Protein AF-A0A6G1RFE3-F1 (afdb_monomer)

Structure (mmCIF, N/CA/C/O backbone):
data_AF-A0A6G1RFE3-F1
#
_entry.id   AF-A0A6G1RFE3-F1
#
loop_
_atom_site.group_PDB
_atom_site.id
_atom_site.type_symbol
_atom_site.label_atom_id
_atom_site.label_alt_id
_atom_site.label_comp_id
_atom_site.label_asym_id
_atom_site.label_entity_id
_atom_site.label_seq_id
_atom_site.pdbx_PDB_ins_code
_atom_site.Cartn_x
_atom_site.Cartn_y
_atom_site.Cartn_z
_atom_site.occupancy
_atom_site.B_iso_or_equiv
_atom_site.auth_seq_id
_atom_site.auth_comp_id
_atom_site.auth_asym_id
_atom_s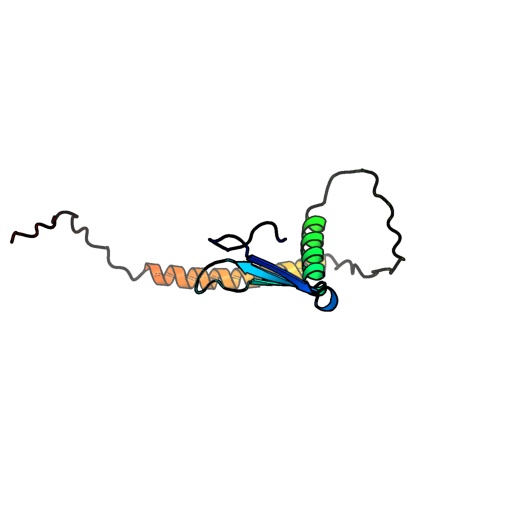ite.auth_atom_id
_atom_site.pdbx_PDB_model_num
ATOM 1 N N . ILE A 1 1 ? 7.148 -11.345 1.672 1.00 77.44 1 ILE A N 1
ATOM 2 C CA . ILE A 1 1 ? 6.657 -9.946 1.587 1.00 77.44 1 ILE A CA 1
ATOM 3 C C . ILE A 1 1 ? 5.622 -9.671 2.680 1.00 77.44 1 ILE A C 1
ATOM 5 O O . ILE A 1 1 ? 5.814 -8.722 3.414 1.00 77.44 1 ILE A O 1
ATOM 9 N N . TYR A 1 2 ? 4.606 -10.519 2.884 1.00 85.06 2 TYR A N 1
ATOM 10 C CA . TYR A 1 2 ? 3.552 -10.293 3.900 1.00 85.06 2 TYR A CA 1
ATOM 11 C C . TYR A 1 2 ? 3.809 -10.943 5.273 1.00 85.06 2 TYR A C 1
ATOM 13 O O . TYR A 1 2 ? 2.873 -11.265 5.994 1.00 85.06 2 TYR A O 1
ATOM 21 N N . SER A 1 3 ? 5.069 -11.213 5.613 1.00 84.94 3 SER A N 1
ATOM 22 C CA . SER A 1 3 ? 5.421 -11.928 6.852 1.00 84.94 3 SER A CA 1
ATOM 23 C C . SER A 1 3 ? 5.364 -11.036 8.092 1.00 84.94 3 SER A C 1
ATOM 25 O O . SER A 1 3 ? 5.303 -11.545 9.204 1.00 84.94 3 SER A O 1
ATOM 27 N N . GLU A 1 4 ? 5.381 -9.720 7.898 1.00 89.50 4 GLU A N 1
ATOM 28 C CA . GLU A 1 4 ? 5.355 -8.726 8.960 1.00 89.50 4 GLU A CA 1
ATOM 29 C C . GLU A 1 4 ? 4.444 -7.576 8.524 1.00 89.50 4 GLU A C 1
ATOM 31 O O . GLU A 1 4 ? 4.574 -7.055 7.415 1.00 89.50 4 GLU A O 1
ATOM 36 N N . LEU A 1 5 ? 3.492 -7.219 9.383 1.00 92.62 5 LEU A N 1
ATOM 37 C CA . LEU A 1 5 ? 2.561 -6.114 9.179 1.00 92.62 5 LEU A CA 1
ATOM 38 C C . LEU A 1 5 ? 2.637 -5.209 10.402 1.00 92.62 5 LEU A C 1
ATOM 40 O O . LEU A 1 5 ? 2.734 -5.684 11.530 1.00 92.62 5 LEU A O 1
ATOM 44 N N . SER A 1 6 ? 2.533 -3.905 10.192 1.00 90.94 6 SER A N 1
ATOM 45 C CA . SER A 1 6 ? 2.633 -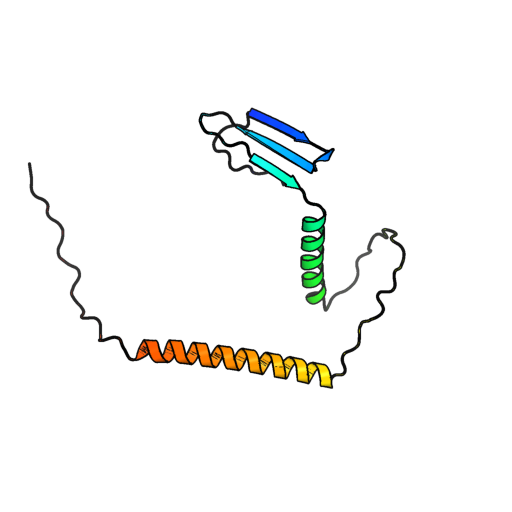2.881 11.235 1.00 90.94 6 SER A CA 1
ATOM 46 C C . SER A 1 6 ? 1.337 -2.701 12.042 1.00 90.94 6 SER A C 1
ATOM 48 O O . SER A 1 6 ? 0.994 -1.593 12.451 1.00 90.94 6 SER A O 1
ATOM 50 N N . PHE A 1 7 ? 0.611 -3.793 12.293 1.00 94.00 7 PHE A N 1
ATOM 51 C CA . PHE A 1 7 ? -0.551 -3.796 13.176 1.00 94.00 7 PHE A CA 1
ATOM 52 C C . PHE A 1 7 ? -0.138 -4.139 14.604 1.00 94.00 7 PHE A C 1
ATOM 54 O O . PHE A 1 7 ? 0.608 -5.082 14.849 1.00 94.00 7 PHE A O 1
ATOM 61 N N . THR A 1 8 ? -0.667 -3.384 15.563 1.00 93.50 8 THR A N 1
ATOM 62 C CA . THR A 1 8 ? -0.517 -3.672 16.999 1.00 93.50 8 THR A CA 1
ATOM 63 C C . THR A 1 8 ? -1.630 -4.570 17.535 1.00 93.50 8 THR A C 1
ATOM 65 O O . THR A 1 8 ? -1.565 -5.030 18.673 1.00 93.50 8 THR A O 1
ATOM 68 N N . SER A 1 9 ? -2.657 -4.823 16.724 1.00 95.62 9 SER A N 1
ATOM 69 C CA . SER A 1 9 ? -3.805 -5.663 17.041 1.00 95.62 9 SER A CA 1
ATOM 70 C C . SER A 1 9 ? -3.931 -6.834 16.058 1.00 95.62 9 SER A C 1
ATOM 72 O O . SER A 1 9 ? -3.323 -6.811 14.985 1.00 95.62 9 SER A O 1
ATOM 74 N N . PRO A 1 10 ? -4.711 -7.879 16.399 1.00 96.69 10 PRO A N 1
ATOM 75 C CA . PRO A 1 10 ? -4.882 -9.028 15.519 1.00 96.69 10 PRO A CA 1
ATOM 76 C C . PRO A 1 10 ? -5.513 -8.642 14.180 1.00 96.69 10 PRO A C 1
ATOM 78 O O . PRO A 1 10 ? -6.433 -7.815 14.131 1.00 96.69 10 PRO A O 1
ATOM 81 N N . LEU A 1 11 ? -5.059 -9.295 13.106 1.00 96.44 11 LEU A N 1
ATOM 82 C CA . LEU A 1 11 ? -5.696 -9.187 11.799 1.00 96.44 11 LEU A CA 1
ATOM 83 C C . LEU A 1 11 ? -7.150 -9.641 11.875 1.00 96.44 11 LEU A C 1
ATOM 85 O O . LEU A 1 11 ? -7.483 -10.647 12.503 1.00 96.44 11 LEU A O 1
ATOM 89 N N . ARG A 1 12 ? -7.999 -8.882 11.197 1.00 97.38 12 ARG A N 1
ATOM 90 C CA . ARG A 1 12 ? -9.421 -9.155 11.067 1.00 97.38 12 ARG A CA 1
ATOM 91 C C . ARG A 1 12 ? -9.734 -9.832 9.743 1.00 97.38 12 ARG A C 1
ATOM 93 O O . ARG A 1 12 ? -10.479 -10.803 9.743 1.00 97.38 12 ARG A O 1
ATOM 100 N N . ASP A 1 13 ? -9.204 -9.297 8.648 1.00 97.75 13 ASP A N 1
ATOM 101 C CA . ASP A 1 13 ? -9.494 -9.791 7.304 1.00 97.75 13 ASP A CA 1
ATOM 102 C C . ASP A 1 13 ? -8.374 -9.446 6.313 1.00 97.75 13 ASP A C 1
ATOM 104 O O . ASP A 1 13 ? -7.583 -8.518 6.547 1.00 97.75 13 ASP A O 1
ATOM 108 N N . VAL A 1 14 ? -8.338 -10.196 5.210 1.00 97.44 14 VAL A N 1
ATOM 109 C CA . VAL A 1 14 ? -7.409 -10.035 4.089 1.00 97.44 14 VAL A CA 1
ATOM 110 C C . VAL A 1 14 ? -8.172 -10.177 2.774 1.00 97.44 14 VAL A C 1
ATOM 112 O O . VAL A 1 14 ? -8.795 -11.209 2.532 1.00 97.44 14 VAL A O 1
ATOM 115 N N . ALA A 1 15 ? -8.063 -9.186 1.887 1.00 97.94 15 ALA A N 1
ATOM 116 C CA . ALA A 1 15 ? -8.654 -9.251 0.550 1.00 97.94 15 ALA A CA 1
ATOM 117 C C . ALA A 1 15 ? -7.571 -9.259 -0.534 1.00 97.94 15 ALA A C 1
ATOM 119 O O . ALA A 1 15 ? -6.695 -8.389 -0.576 1.00 97.94 15 ALA A O 1
ATOM 120 N N . PHE A 1 16 ? -7.645 -10.258 -1.416 1.00 96.94 16 PHE A N 1
ATOM 121 C CA . PHE A 1 16 ? -6.696 -10.476 -2.503 1.00 96.94 16 PHE A CA 1
ATOM 122 C C . PHE A 1 16 ? -7.307 -10.108 -3.858 1.00 96.94 16 PHE A C 1
ATOM 124 O O . PHE A 1 16 ? -8.348 -10.645 -4.239 1.00 96.94 16 PHE A O 1
ATOM 131 N N . HIS A 1 17 ? -6.627 -9.231 -4.598 1.00 97.12 17 HIS A N 1
ATOM 132 C CA . HIS A 1 17 ? -7.064 -8.706 -5.891 1.00 97.12 17 HIS A CA 1
ATOM 133 C C . HIS A 1 17 ? -6.041 -9.078 -6.979 1.00 97.12 17 HIS A C 1
ATOM 135 O O . HIS A 1 17 ? -5.134 -8.294 -7.277 1.00 97.12 17 HIS A O 1
ATOM 141 N N . PRO A 1 18 ? -6.150 -10.276 -7.590 1.00 93.81 18 PRO A N 1
ATOM 142 C CA . PRO A 1 18 ? -5.125 -10.798 -8.497 1.00 93.81 18 PRO A CA 1
ATOM 143 C C . PRO A 1 18 ? -4.952 -9.955 -9.762 1.00 93.81 18 PRO A C 1
ATOM 145 O O . PRO A 1 18 ? -3.834 -9.761 -10.224 1.00 93.81 18 PRO A O 1
ATOM 148 N N . HIS A 1 19 ? -6.045 -9.425 -10.316 1.00 95.50 19 HIS A N 1
ATOM 149 C CA . HIS A 1 19 ? -5.994 -8.613 -11.535 1.00 95.50 19 HIS A CA 1
ATOM 150 C C . HIS A 1 19 ? -5.353 -7.238 -11.314 1.00 95.50 19 HIS A C 1
ATOM 152 O O . HIS A 1 19 ? -4.857 -6.636 -12.261 1.00 95.50 19 HIS A O 1
ATOM 158 N N . GLU A 1 20 ? -5.334 -6.765 -10.069 1.00 95.12 20 GLU A N 1
ATOM 159 C CA . GLU A 1 20 ? -4.782 -5.465 -9.677 1.00 95.12 20 GLU A CA 1
ATOM 160 C C . GLU A 1 20 ? -3.396 -5.607 -9.028 1.00 95.12 20 GLU A C 1
ATOM 162 O O . GLU A 1 20 ? -2.796 -4.609 -8.639 1.00 95.12 20 GLU A O 1
ATOM 167 N N . ASN A 1 21 ? -2.876 -6.839 -8.910 1.00 94.81 21 ASN A N 1
ATOM 168 C CA . ASN A 1 21 ? -1.651 -7.164 -8.172 1.00 94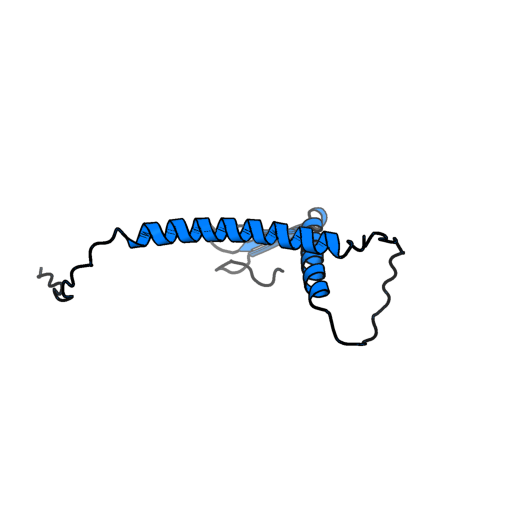.81 21 ASN A CA 1
ATOM 169 C C . ASN A 1 21 ? -1.632 -6.540 -6.766 1.00 94.81 21 ASN A C 1
ATOM 171 O O . ASN A 1 21 ? -0.613 -6.010 -6.315 1.00 94.81 21 ASN A O 1
ATOM 175 N N . MET A 1 22 ? -2.774 -6.586 -6.080 1.00 96.12 22 MET A N 1
ATOM 176 C CA . MET A 1 22 ? -2.980 -5.881 -4.821 1.00 96.12 22 MET A CA 1
ATOM 177 C C . MET A 1 22 ? -3.467 -6.820 -3.717 1.00 96.12 22 MET A C 1
ATOM 179 O O . MET A 1 22 ? -4.238 -7.754 -3.951 1.00 96.12 22 MET A O 1
ATOM 183 N N . VAL A 1 23 ? -3.027 -6.545 -2.490 1.00 97.25 23 VAL A N 1
ATOM 184 C CA . VAL A 1 23 ? -3.492 -7.216 -1.271 1.00 97.25 23 VAL A CA 1
ATOM 185 C C . VAL A 1 23 ? -3.800 -6.166 -0.218 1.00 97.25 23 VAL A C 1
ATOM 187 O O . VAL A 1 23 ? -2.987 -5.270 0.008 1.00 97.25 23 VAL A O 1
ATOM 190 N N . SER A 1 24 ? -4.949 -6.278 0.443 1.00 97.19 24 SER A N 1
ATOM 191 C CA . SER A 1 24 ? -5.316 -5.398 1.553 1.00 97.19 24 SER A CA 1
ATOM 192 C C . SER A 1 24 ? -5.509 -6.177 2.849 1.00 97.19 24 SER A C 1
ATOM 194 O O . SER A 1 24 ? -5.954 -7.324 2.841 1.00 97.19 24 SER A O 1
ATOM 196 N N . PHE A 1 25 ? -5.153 -5.540 3.961 1.00 97.81 25 PHE A N 1
ATOM 197 C CA . PHE A 1 25 ? -5.201 -6.096 5.307 1.00 97.81 25 PHE A CA 1
ATOM 198 C C . PHE A 1 25 ? -5.898 -5.109 6.235 1.00 97.81 25 PHE A C 1
ATOM 200 O O . PHE A 1 25 ? -5.647 -3.902 6.171 1.00 97.81 25 PHE A O 1
ATOM 207 N N . CYS A 1 26 ? -6.723 -5.616 7.143 1.00 96.88 26 CYS A N 1
ATOM 208 C CA . CYS A 1 26 ? -7.279 -4.819 8.231 1.00 96.88 26 CYS A CA 1
ATOM 209 C C . CYS A 1 26 ? -7.145 -5.554 9.565 1.00 96.88 26 CYS A C 1
ATOM 211 O O . CYS A 1 26 ? -7.050 -6.782 9.607 1.00 96.88 26 CYS A O 1
ATOM 213 N N . ALA A 1 27 ? -7.158 -4.802 10.660 1.00 97.75 27 ALA A N 1
ATOM 214 C CA . ALA A 1 27 ? -7.022 -5.327 12.013 1.00 97.75 27 ALA A CA 1
ATOM 215 C C . ALA A 1 27 ? -8.165 -4.856 12.918 1.00 97.75 27 ALA A C 1
ATOM 217 O O . ALA A 1 27 ? -8.891 -3.908 12.605 1.00 97.75 27 ALA A O 1
ATOM 218 N N . PHE A 1 28 ? -8.354 -5.533 14.048 1.00 97.06 28 PHE A N 1
ATOM 219 C CA . PHE A 1 28 ? -9.371 -5.155 15.030 1.00 97.06 28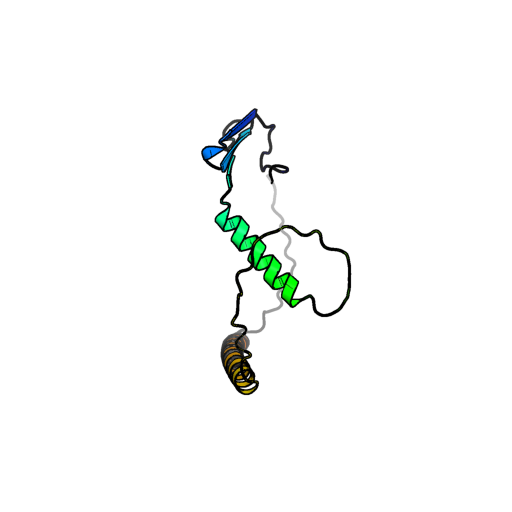 PHE A CA 1
ATOM 220 C C . PHE A 1 28 ? -8.971 -3.906 15.821 1.00 97.06 28 PHE A C 1
ATOM 222 O O . PHE A 1 28 ? -7.827 -3.766 16.240 1.00 97.06 28 PHE A O 1
ATOM 229 N N . GLY A 1 29 ? -9.928 -3.025 16.103 1.00 94.88 29 GLY A N 1
ATOM 230 C CA . GLY A 1 29 ? -9.725 -1.843 16.942 1.00 94.88 29 GLY A CA 1
ATOM 231 C C . GLY A 1 29 ? -10.264 -0.572 16.299 1.00 94.88 29 GLY A C 1
ATOM 232 O O . GLY A 1 29 ? -10.473 -0.500 15.090 1.00 94.88 29 GLY A O 1
ATOM 233 N N . GLN A 1 30 ? -10.513 0.438 17.126 1.00 94.25 30 GLN A N 1
ATOM 234 C CA . GLN A 1 30 ? -10.885 1.759 16.631 1.00 94.25 30 GLN A CA 1
ATOM 235 C C . GLN A 1 30 ? -9.676 2.423 15.975 1.00 94.25 30 GLN A C 1
ATOM 237 O O . GLN A 1 30 ? -8.556 2.290 16.465 1.00 94.25 30 GLN A O 1
ATOM 242 N N . ASN A 1 31 ? -9.916 3.147 14.881 1.00 93.12 31 ASN A N 1
ATOM 243 C CA . ASN A 1 31 ? -8.886 3.874 14.134 1.00 93.12 31 ASN A CA 1
ATOM 244 C C . ASN A 1 31 ? -7.722 2.996 13.640 1.00 93.12 31 ASN A C 1
ATOM 246 O O . ASN A 1 31 ? -6.616 3.494 13.442 1.00 93.12 31 ASN A O 1
ATOM 250 N N . GLN A 1 32 ? -7.960 1.698 13.427 1.00 94.81 32 GLN A N 1
ATOM 251 C CA . GLN A 1 32 ? -6.990 0.846 12.749 1.00 94.81 32 GLN A CA 1
ATOM 252 C C . GLN A 1 32 ? -6.991 1.158 11.250 1.00 94.81 32 GLN A C 1
ATOM 254 O O . GLN A 1 32 ? -8.066 1.199 10.642 1.00 94.81 32 GLN A O 1
ATOM 259 N N . PRO A 1 33 ? -5.820 1.390 10.638 1.00 95.44 33 PRO A N 1
ATOM 260 C CA . PRO A 1 33 ? -5.742 1.645 9.211 1.00 95.44 33 PRO A CA 1
ATOM 261 C C . PRO A 1 33 ? -6.041 0.374 8.406 1.00 95.44 33 PRO A C 1
ATOM 263 O O . PRO A 1 33 ? -5.940 -0.747 8.902 1.00 95.44 33 PRO A O 1
ATOM 266 N N . ILE A 1 34 ? -6.366 0.554 7.128 1.00 96.06 34 ILE A N 1
ATOM 267 C CA . ILE A 1 34 ? -6.317 -0.529 6.145 1.00 96.06 34 ILE A CA 1
A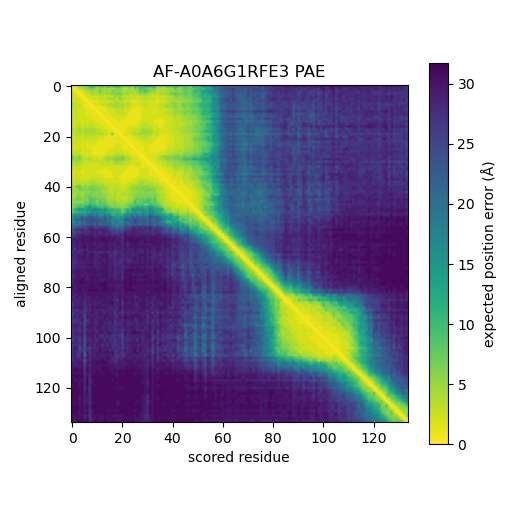TOM 268 C C . ILE A 1 34 ? -4.974 -0.411 5.440 1.00 96.06 34 ILE A C 1
ATOM 270 O O . ILE A 1 34 ? -4.661 0.636 4.870 1.00 96.06 34 ILE A O 1
ATOM 274 N N . LEU A 1 35 ? -4.173 -1.469 5.501 1.00 96.31 35 LEU A N 1
ATOM 275 C CA . LEU A 1 35 ? -2.872 -1.508 4.851 1.00 96.31 35 LEU A CA 1
ATOM 276 C C . LEU A 1 35 ? -3.018 -2.165 3.482 1.00 96.31 35 LEU A C 1
ATOM 278 O O . LEU A 1 35 ? -3.522 -3.282 3.385 1.00 96.31 35 LEU A O 1
ATOM 282 N N . VAL A 1 36 ? -2.581 -1.472 2.434 1.00 96.38 36 VAL A N 1
ATOM 283 C CA . VAL A 1 36 ? -2.708 -1.922 1.045 1.00 96.38 36 VAL A CA 1
ATOM 284 C C . VAL A 1 36 ? -1.321 -2.064 0.435 1.00 96.38 36 VAL A C 1
ATOM 286 O O . VAL A 1 36 ? -0.552 -1.106 0.394 1.00 96.38 36 VAL A O 1
ATOM 289 N N . TYR A 1 37 ? -1.015 -3.262 -0.052 1.00 94.75 37 TYR A N 1
ATOM 290 C CA . TYR A 1 37 ? 0.200 -3.560 -0.795 1.00 94.75 37 TYR A CA 1
ATOM 291 C C . TYR A 1 37 ? -0.134 -3.690 -2.271 1.00 94.75 37 TYR A C 1
ATOM 293 O O . TYR A 1 37 ? -0.927 -4.549 -2.649 1.00 94.75 37 TYR A O 1
ATOM 301 N N . ILE A 1 38 ? 0.507 -2.864 -3.091 1.00 95.00 38 ILE A N 1
ATOM 302 C CA . ILE A 1 38 ? 0.407 -2.900 -4.549 1.00 95.00 38 ILE A CA 1
ATOM 303 C C . ILE A 1 38 ? 1.753 -3.379 -5.076 1.00 95.00 38 ILE A C 1
ATOM 305 O O . ILE A 1 38 ? 2.793 -2.805 -4.747 1.00 95.00 38 ILE A O 1
ATOM 309 N N . TYR A 1 39 ? 1.739 -4.444 -5.867 1.00 93.88 39 TYR A N 1
ATOM 310 C CA . TYR A 1 39 ? 2.940 -4.979 -6.484 1.00 93.88 39 TYR A CA 1
ATOM 311 C C . TYR A 1 39 ? 3.071 -4.472 -7.921 1.00 93.88 39 TYR A C 1
ATOM 313 O O . TYR A 1 39 ? 2.284 -4.833 -8.796 1.00 93.88 39 TYR A O 1
ATOM 321 N N . ASP A 1 40 ? 4.103 -3.664 -8.167 1.00 93.00 40 ASP A N 1
ATOM 322 C CA . ASP A 1 40 ? 4.507 -3.271 -9.514 1.00 93.00 40 ASP A CA 1
ATOM 323 C C . ASP A 1 40 ? 5.684 -4.137 -9.979 1.00 93.00 40 ASP A C 1
ATOM 325 O O . ASP A 1 40 ? 6.825 -3.993 -9.528 1.00 93.00 40 ASP A O 1
ATOM 329 N N . TYR A 1 41 ? 5.398 -5.039 -10.919 1.00 89.94 41 TYR A N 1
ATOM 330 C CA . TYR A 1 41 ? 6.396 -5.922 -11.515 1.00 89.94 41 TYR A CA 1
ATOM 331 C C . TYR A 1 41 ? 7.535 -5.154 -12.202 1.00 89.94 41 TYR A C 1
ATOM 333 O O . TYR A 1 41 ? 8.681 -5.601 -12.165 1.00 89.94 41 TYR A O 1
ATOM 341 N N . LYS A 1 42 ? 7.256 -3.994 -12.812 1.00 91.69 42 LYS A N 1
ATOM 342 C CA . LYS A 1 42 ? 8.273 -3.215 -13.537 1.00 91.69 42 LYS A CA 1
ATOM 343 C C . LYS A 1 42 ? 9.286 -2.612 -12.574 1.00 91.69 42 LYS A C 1
ATOM 345 O O . LYS A 1 42 ? 10.484 -2.654 -12.844 1.00 91.69 42 LYS A O 1
ATOM 350 N N . VAL A 1 43 ? 8.799 -2.099 -11.445 1.00 93.25 43 VAL A N 1
ATOM 351 C CA . VAL A 1 43 ? 9.653 -1.572 -10.373 1.00 93.25 43 VAL A CA 1
ATOM 352 C C . VAL A 1 43 ? 10.507 -2.698 -9.793 1.00 93.25 43 VAL A C 1
ATOM 354 O O . VAL A 1 43 ? 11.728 -2.570 -9.732 1.00 93.25 43 VAL A O 1
ATOM 357 N N . ALA A 1 44 ? 9.896 -3.841 -9.472 1.00 89.00 44 ALA A N 1
ATOM 358 C CA . ALA A 1 44 ? 10.618 -4.989 -8.929 1.00 89.00 44 ALA A CA 1
ATOM 359 C C . ALA A 1 44 ? 11.692 -5.536 -9.891 1.00 89.00 44 ALA A C 1
ATOM 361 O O . ALA A 1 44 ? 12.779 -5.921 -9.457 1.00 89.00 44 ALA A O 1
ATOM 362 N N . GLN A 1 45 ? 11.411 -5.562 -11.198 1.00 91.69 45 GLN A N 1
ATOM 363 C CA . GLN A 1 45 ? 12.366 -6.021 -12.206 1.00 91.69 45 GLN A CA 1
ATOM 364 C C . GLN A 1 45 ? 13.576 -5.085 -12.309 1.00 91.69 45 GLN A C 1
ATOM 366 O O . GLN A 1 45 ? 14.710 -5.559 -12.367 1.00 91.69 45 GLN A O 1
ATOM 371 N N . GLN A 1 46 ? 13.347 -3.770 -12.287 1.00 91.62 46 GLN A N 1
ATOM 372 C CA . GLN A 1 46 ? 14.424 -2.785 -12.325 1.00 91.62 46 GLN A CA 1
ATOM 373 C C . GLN A 1 46 ? 15.332 -2.896 -11.092 1.00 91.62 46 GLN A C 1
ATOM 375 O O . GLN A 1 46 ? 16.552 -2.903 -11.236 1.00 91.62 46 GLN A O 1
ATOM 380 N N . GLU A 1 47 ? 14.767 -3.044 -9.890 1.00 86.69 47 GLU A N 1
ATOM 381 C CA . GLU A 1 47 ? 15.565 -3.232 -8.670 1.00 86.69 47 GLU A CA 1
ATOM 382 C C . GLU A 1 47 ? 16.409 -4.514 -8.711 1.00 86.69 47 GLU A C 1
ATOM 384 O O . GLU A 1 47 ? 17.577 -4.501 -8.315 1.00 86.69 47 GLU A O 1
ATOM 389 N N . ALA A 1 48 ? 15.860 -5.611 -9.240 1.00 86.50 48 ALA A N 1
ATOM 390 C CA . ALA A 1 48 ? 16.598 -6.864 -9.386 1.00 86.50 48 ALA A CA 1
ATOM 391 C C . ALA A 1 48 ? 17.789 -6.739 -10.353 1.00 86.50 48 ALA A C 1
ATOM 393 O O . ALA A 1 48 ? 18.856 -7.300 -10.092 1.00 86.50 48 ALA A O 1
ATOM 394 N N . GLU A 1 49 ? 17.632 -5.996 -11.451 1.00 86.12 49 GLU A N 1
ATOM 395 C CA . GLU A 1 49 ? 18.706 -5.759 -12.421 1.00 86.12 49 GLU A CA 1
ATOM 396 C C . GLU A 1 49 ? 19.813 -4.868 -11.840 1.00 86.12 49 GLU A C 1
ATOM 398 O O . GLU A 1 49 ? 20.991 -5.204 -11.952 1.00 86.12 49 GLU A O 1
ATOM 403 N N . LEU A 1 50 ? 19.456 -3.826 -11.081 1.00 81.19 50 LEU A N 1
ATOM 404 C CA . LEU A 1 50 ? 20.427 -2.979 -10.374 1.00 81.19 50 LEU A CA 1
ATOM 405 C C . LEU A 1 50 ? 21.280 -3.768 -9.363 1.00 81.19 50 LEU A C 1
ATOM 407 O O . LEU A 1 50 ? 22.490 -3.549 -9.251 1.00 81.19 50 LEU A O 1
ATOM 411 N N . VAL A 1 51 ? 20.673 -4.707 -8.631 1.00 77.44 51 VAL A N 1
ATOM 412 C CA . VAL A 1 51 ? 21.406 -5.593 -7.706 1.00 77.44 51 VAL A CA 1
ATOM 413 C C . VAL A 1 51 ? 22.293 -6.578 -8.475 1.00 77.44 51 VAL A C 1
ATOM 415 O O . VAL A 1 51 ? 23.420 -6.862 -8.052 1.00 77.44 51 VAL A O 1
ATOM 418 N N . LYS A 1 52 ? 21.822 -7.074 -9.625 1.00 74.12 52 LYS A N 1
ATOM 419 C CA . LYS A 1 52 ? 22.583 -7.983 -10.487 1.00 74.12 52 LYS A CA 1
ATOM 420 C C . LYS A 1 52 ? 23.827 -7.302 -11.062 1.00 74.12 52 LYS A C 1
ATOM 422 O O . LYS A 1 52 ? 24.905 -7.897 -10.999 1.00 74.12 52 LYS A O 1
ATOM 427 N N . ASP A 1 53 ? 23.720 -6.055 -11.505 1.00 60.44 53 ASP A N 1
ATOM 428 C CA . ASP A 1 53 ? 24.847 -5.278 -12.031 1.00 60.44 53 ASP A CA 1
ATOM 429 C C . ASP A 1 53 ? 25.930 -5.048 -10.967 1.00 60.44 53 ASP A C 1
ATOM 431 O O . ASP A 1 53 ? 27.115 -5.273 -11.230 1.00 60.44 53 ASP A O 1
ATOM 435 N N . LEU A 1 54 ? 25.541 -4.717 -9.730 1.00 60.88 54 LEU A N 1
ATOM 436 C CA . LEU A 1 54 ? 26.487 -4.570 -8.619 1.00 60.88 54 LEU A CA 1
ATOM 437 C C . LEU A 1 54 ? 27.169 -5.901 -8.251 1.00 60.88 54 LEU A C 1
ATOM 439 O O . LEU A 1 54 ? 28.372 -5.926 -7.987 1.00 60.88 54 LEU A O 1
ATOM 443 N N . SER A 1 55 ? 26.427 -7.012 -8.280 1.00 60.59 55 SER A N 1
ATOM 444 C CA . SER A 1 55 ? 26.985 -8.346 -8.013 1.00 60.59 55 SER A CA 1
ATOM 445 C C . SER A 1 55 ? 27.945 -8.819 -9.115 1.00 60.59 55 SER A C 1
ATOM 447 O O . SER A 1 55 ? 28.959 -9.452 -8.822 1.00 60.59 55 SER A O 1
ATOM 449 N N . SER A 1 56 ? 27.678 -8.450 -10.373 1.00 56.47 56 SER A N 1
ATOM 450 C CA . SER A 1 56 ? 28.528 -8.779 -11.523 1.00 56.47 56 SER A CA 1
ATOM 451 C C . SER A 1 56 ? 29.841 -7.986 -11.538 1.00 56.47 56 SER A C 1
ATOM 453 O O . SER A 1 56 ? 30.867 -8.509 -11.966 1.00 56.47 56 SER A O 1
ATOM 455 N N . SER A 1 57 ? 29.846 -6.772 -10.977 1.00 53.94 57 SER A N 1
ATOM 456 C CA . SER A 1 57 ? 31.047 -5.939 -10.819 1.00 53.94 57 SER A CA 1
ATOM 457 C C . SER A 1 57 ? 32.008 -6.462 -9.734 1.00 53.94 57 SER A C 1
ATOM 459 O O . SER A 1 57 ? 33.218 -6.255 -9.819 1.00 53.94 57 SER A O 1
ATOM 461 N N . LEU A 1 58 ? 31.497 -7.198 -8.736 1.00 51.41 58 LEU A N 1
ATOM 462 C CA . LEU A 1 58 ? 32.307 -7.808 -7.669 1.00 51.41 58 LEU A CA 1
ATOM 463 C C . LEU A 1 58 ? 32.779 -9.239 -7.996 1.00 51.41 58 LEU A C 1
ATOM 465 O O . LEU A 1 58 ? 33.601 -9.801 -7.276 1.00 51.41 58 LEU A O 1
ATOM 469 N N . ALA A 1 59 ? 32.297 -9.839 -9.086 1.00 48.75 59 ALA A N 1
ATOM 470 C CA . ALA A 1 59 ? 32.642 -11.200 -9.484 1.00 48.75 59 ALA A CA 1
ATOM 471 C C . ALA A 1 59 ? 33.853 -11.230 -10.434 1.00 48.75 59 ALA A C 1
ATOM 473 O O . ALA A 1 59 ? 33.770 -11.710 -11.563 1.00 48.75 59 ALA A O 1
ATOM 474 N N . THR A 1 60 ? 35.010 -10.750 -9.970 1.00 49.47 60 THR A N 1
ATOM 475 C CA . THR A 1 60 ? 36.300 -11.179 -10.532 1.00 49.47 60 THR A CA 1
ATOM 476 C C . THR A 1 60 ? 36.949 -12.138 -9.535 1.00 49.47 60 THR A C 1
ATOM 478 O O . THR A 1 60 ? 37.217 -11.764 -8.400 1.00 49.47 60 THR A O 1
ATOM 481 N N . VAL A 1 61 ? 37.221 -13.361 -10.007 1.00 47.97 61 VAL A N 1
ATOM 482 C CA . VAL A 1 61 ? 37.887 -14.504 -9.342 1.00 47.97 61 VAL A CA 1
ATOM 483 C C . VAL A 1 61 ? 36.982 -15.451 -8.527 1.00 47.97 61 VAL A C 1
ATOM 485 O O . VAL A 1 61 ? 36.845 -15.304 -7.320 1.00 47.97 61 VAL A O 1
ATOM 488 N N . ALA A 1 62 ? 36.450 -16.499 -9.179 1.00 39.91 62 ALA A N 1
ATOM 489 C CA . ALA A 1 62 ? 36.725 -17.926 -8.876 1.00 39.91 62 ALA A CA 1
ATOM 490 C C . ALA A 1 62 ? 35.674 -18.889 -9.499 1.00 39.91 62 ALA A C 1
ATOM 492 O O . ALA A 1 62 ? 34.556 -18.467 -9.789 1.00 39.91 62 ALA A O 1
ATOM 493 N N . PRO A 1 63 ? 36.020 -20.172 -9.764 1.00 53.31 63 PRO A N 1
ATOM 494 C CA . PRO A 1 63 ? 35.413 -20.940 -10.851 1.00 53.31 63 PRO A CA 1
ATOM 495 C C . PRO A 1 63 ? 34.419 -22.045 -10.427 1.00 53.31 63 PRO A C 1
ATOM 497 O O . PRO A 1 63 ? 34.621 -22.743 -9.442 1.00 53.31 63 PRO A O 1
ATOM 500 N N . ARG A 1 64 ? 33.455 -22.280 -11.334 1.00 52.72 64 ARG A N 1
ATOM 501 C CA . ARG A 1 64 ? 32.746 -23.544 -11.660 1.00 52.72 64 ARG A CA 1
ATOM 502 C C . ARG A 1 64 ? 31.757 -24.134 -10.633 1.00 52.72 64 ARG A C 1
ATOM 504 O O . ARG A 1 64 ? 32.134 -24.854 -9.719 1.00 52.72 64 ARG A O 1
ATOM 511 N N . GLY A 1 65 ? 30.468 -24.018 -10.962 1.00 34.84 65 GLY A N 1
ATOM 512 C CA . GLY A 1 65 ? 29.386 -24.920 -10.536 1.00 34.84 65 GLY A CA 1
ATOM 513 C C . GLY A 1 65 ? 28.286 -24.972 -11.615 1.00 34.84 65 GLY A C 1
ATOM 514 O O . GLY A 1 65 ? 28.118 -23.974 -12.319 1.00 34.84 65 GLY A O 1
ATOM 515 N N . PRO A 1 66 ? 27.595 -26.111 -11.830 1.00 46.00 66 PRO A N 1
ATOM 516 C CA . PRO A 1 66 ? 26.797 -26.347 -13.034 1.00 46.00 66 PRO A CA 1
ATOM 517 C C . PRO A 1 66 ? 25.493 -25.543 -12.997 1.00 46.00 66 PRO A C 1
ATOM 519 O O . PRO A 1 66 ? 24.670 -25.719 -12.102 1.00 46.00 66 PRO A O 1
ATOM 522 N N . GLN A 1 67 ? 25.314 -24.649 -13.972 1.00 41.41 67 GLN A N 1
ATOM 523 C CA . GLN A 1 67 ? 24.112 -23.830 -14.088 1.00 41.41 67 GLN A CA 1
ATOM 524 C C . GLN A 1 67 ? 23.091 -24.494 -15.009 1.00 41.41 67 GLN A C 1
ATOM 526 O O . GLN A 1 67 ? 23.390 -24.882 -16.137 1.00 41.41 67 GLN A O 1
ATOM 531 N N . PHE A 1 68 ? 21.882 -24.631 -14.475 1.00 37.62 68 PHE A N 1
ATOM 532 C CA . PHE A 1 68 ? 20.691 -25.081 -15.170 1.00 37.62 68 PHE A CA 1
ATOM 533 C C . PHE A 1 68 ? 20.381 -24.143 -16.343 1.00 37.62 68 PHE A C 1
ATOM 535 O O . PHE A 1 68 ? 20.268 -22.930 -16.174 1.00 37.62 68 PHE A O 1
ATOM 542 N N . PHE A 1 69 ? 20.236 -24.717 -17.536 1.00 40.25 69 PHE A N 1
ATOM 543 C CA . PHE A 1 69 ? 19.829 -23.999 -18.737 1.00 40.25 69 PHE A CA 1
ATOM 544 C C . PHE A 1 69 ? 18.342 -23.644 -18.646 1.00 40.25 69 PHE A C 1
ATOM 546 O O . PHE A 1 69 ? 17.488 -24.522 -18.749 1.00 40.25 69 PHE A O 1
ATOM 553 N N . SER A 1 70 ? 18.026 -22.359 -18.489 1.00 33.16 70 SER A N 1
ATOM 554 C CA . SER A 1 70 ? 16.713 -21.830 -18.859 1.00 33.16 70 SER A CA 1
ATOM 555 C C . SER A 1 70 ? 16.852 -21.169 -20.226 1.00 33.16 70 SER A C 1
ATOM 557 O O . SER A 1 70 ? 17.583 -20.190 -20.380 1.00 33.16 70 SER A O 1
ATOM 559 N N . SER A 1 71 ? 16.214 -21.772 -21.230 1.00 43.78 71 SER A N 1
ATOM 560 C CA . SER A 1 71 ? 16.163 -21.270 -22.603 1.00 43.78 71 SER A CA 1
ATOM 561 C C . SER A 1 71 ? 15.456 -19.920 -22.651 1.00 43.78 71 SER A C 1
ATOM 563 O O . SER A 1 71 ? 14.235 -19.867 -22.544 1.00 43.78 71 SER A O 1
ATOM 565 N N . PHE A 1 72 ? 16.206 -18.852 -22.904 1.00 39.75 72 PHE A N 1
ATOM 566 C CA . PHE A 1 72 ? 15.678 -17.661 -23.558 1.00 39.75 72 PHE A CA 1
ATOM 567 C C . PHE A 1 72 ? 16.635 -17.273 -24.680 1.00 39.75 72 PHE A C 1
ATOM 569 O O . PHE A 1 72 ? 17.844 -17.178 -24.487 1.00 39.75 72 PHE A O 1
ATOM 576 N N . SER A 1 73 ? 16.057 -17.157 -25.871 1.00 43.38 73 SER A N 1
ATOM 577 C CA . SER A 1 73 ? 16.738 -16.933 -27.137 1.00 43.38 73 SER A CA 1
ATOM 578 C C . SER A 1 73 ? 17.649 -15.705 -27.101 1.00 43.38 73 SER A C 1
ATOM 580 O O . SER A 1 73 ? 17.255 -14.622 -26.680 1.00 43.38 73 SER A O 1
ATOM 582 N N . GLU A 1 74 ? 18.850 -15.932 -27.613 1.00 41.28 74 GLU A N 1
ATOM 583 C CA . GLU A 1 74 ? 19.876 -15.013 -28.090 1.00 41.28 74 GLU A CA 1
ATOM 584 C C . GLU A 1 74 ? 19.336 -13.674 -28.631 1.00 41.28 74 GLU A C 1
ATOM 586 O O . GLU A 1 74 ? 18.666 -13.621 -29.662 1.00 41.28 74 GLU A O 1
ATOM 591 N N . ILE A 1 75 ? 19.685 -12.576 -27.953 1.00 40.06 75 ILE A N 1
ATOM 592 C CA . ILE A 1 75 ? 19.825 -11.256 -28.574 1.00 40.06 75 ILE A CA 1
ATOM 593 C C . ILE A 1 75 ? 21.286 -10.852 -28.349 1.00 40.06 75 ILE A C 1
ATOM 595 O O . ILE A 1 75 ? 21.708 -10.756 -27.192 1.00 40.06 75 ILE A O 1
ATOM 599 N N . PRO A 1 76 ? 22.091 -10.629 -29.403 1.00 40.19 76 PRO A N 1
ATOM 600 C CA . PRO A 1 76 ? 23.467 -10.214 -29.223 1.00 40.19 76 PRO A CA 1
ATOM 601 C C . PRO A 1 76 ? 23.458 -8.755 -28.772 1.00 40.19 76 PRO A C 1
ATOM 603 O O . PRO A 1 76 ? 23.274 -7.848 -29.583 1.00 40.19 76 PRO A O 1
ATOM 606 N N . ILE A 1 77 ? 23.705 -8.509 -27.485 1.00 40.78 77 ILE A N 1
ATOM 607 C CA . ILE A 1 77 ? 24.175 -7.199 -27.024 1.00 40.78 77 ILE A CA 1
ATOM 608 C C . ILE A 1 77 ? 25.654 -7.116 -27.414 1.00 40.78 77 ILE A C 1
ATOM 610 O O . ILE A 1 77 ? 26.570 -7.190 -26.598 1.00 40.78 77 ILE A O 1
ATOM 614 N N . GLN A 1 78 ? 25.887 -7.015 -28.721 1.00 44.72 78 GLN A N 1
ATOM 615 C CA . GLN A 1 78 ? 27.064 -6.327 -29.207 1.00 44.72 78 GLN A CA 1
ATOM 616 C C . GLN A 1 78 ? 26.888 -4.870 -28.807 1.00 44.72 78 GLN A C 1
ATOM 618 O O . GLN A 1 78 ? 25.843 -4.285 -29.080 1.00 44.72 78 GLN A O 1
ATOM 623 N N . ASN A 1 79 ? 27.869 -4.373 -28.055 1.00 36.69 79 ASN A N 1
ATOM 624 C CA . ASN A 1 79 ? 28.399 -3.007 -28.010 1.00 36.69 79 ASN A CA 1
ATOM 625 C C . ASN A 1 79 ? 29.069 -2.766 -26.646 1.00 36.69 79 ASN A C 1
ATOM 627 O O . ASN A 1 79 ? 28.903 -1.711 -26.034 1.00 36.69 79 ASN A O 1
ATOM 631 N N . SER A 1 80 ? 29.894 -3.706 -26.170 1.00 43.91 80 SER A N 1
ATOM 632 C CA . SER A 1 80 ? 31.047 -3.308 -25.366 1.00 43.91 80 SER A CA 1
ATOM 633 C C . SER A 1 80 ? 31.964 -2.519 -26.302 1.00 43.91 80 SER A C 1
ATOM 635 O O . SER A 1 80 ? 32.862 -3.076 -26.935 1.00 43.91 80 SER A O 1
ATOM 637 N N . SER A 1 81 ? 31.684 -1.224 -26.464 1.00 48.84 81 SER A N 1
ATOM 638 C CA . SER A 1 81 ? 32.681 -0.298 -26.980 1.00 48.84 81 SER A CA 1
ATOM 639 C C . SER A 1 81 ? 33.811 -0.344 -25.964 1.00 48.84 81 SER A C 1
ATOM 641 O O . SER A 1 81 ? 33.694 0.193 -24.862 1.00 48.84 81 SER A O 1
ATOM 643 N N . VAL A 1 82 ? 34.846 -1.116 -26.289 1.00 58.12 82 VAL A N 1
ATOM 644 C CA . VAL A 1 82 ? 36.120 -1.109 -25.586 1.00 58.12 82 VAL A CA 1
ATOM 645 C C . VAL A 1 82 ? 36.611 0.327 -25.702 1.00 58.12 82 VAL A C 1
ATOM 647 O O . VAL A 1 82 ? 37.176 0.714 -26.721 1.00 58.12 82 VAL A O 1
ATOM 650 N N . LEU A 1 83 ? 36.284 1.147 -24.700 1.00 59.47 83 LEU A N 1
ATOM 651 C CA . LEU A 1 83 ? 36.755 2.519 -24.624 1.00 59.47 83 LEU A CA 1
ATOM 652 C C . LEU A 1 83 ? 38.274 2.447 -24.701 1.00 59.47 83 LEU A C 1
ATOM 654 O O . LEU A 1 83 ? 38.903 1.707 -23.937 1.00 59.47 83 LEU A O 1
ATOM 658 N N . SER A 1 84 ? 38.849 3.171 -25.660 1.00 62.47 84 SER A N 1
ATOM 659 C CA . SER A 1 84 ? 40.295 3.231 -25.816 1.00 62.47 84 SER A CA 1
ATOM 660 C C . SER A 1 84 ? 40.905 3.618 -24.465 1.00 62.47 84 SER A C 1
ATOM 662 O O . SER A 1 84 ? 40.326 4.458 -23.769 1.00 62.47 84 SER A O 1
ATOM 664 N N . PRO A 1 85 ? 42.060 3.061 -24.060 1.00 62.94 85 PRO A N 1
ATOM 665 C CA . PRO A 1 85 ? 42.715 3.429 -22.805 1.00 62.94 85 PRO A CA 1
ATOM 666 C C . PRO A 1 85 ? 42.794 4.952 -22.592 1.00 62.94 85 PRO A C 1
ATOM 668 O O . PRO A 1 85 ? 42.609 5.430 -21.477 1.00 62.94 85 PRO A O 1
ATOM 671 N N . ALA A 1 86 ? 42.953 5.728 -23.671 1.00 65.94 86 ALA A N 1
ATOM 672 C CA . ALA A 1 86 ? 42.922 7.191 -23.649 1.00 65.94 86 ALA A CA 1
ATOM 673 C C . ALA A 1 86 ? 41.588 7.787 -23.145 1.00 65.94 86 ALA A C 1
ATOM 675 O O . ALA A 1 86 ? 41.595 8.730 -22.351 1.00 65.94 86 ALA A O 1
ATOM 676 N N . ASP A 1 87 ? 40.446 7.222 -23.540 1.00 72.12 87 ASP A N 1
ATOM 677 C CA . ASP A 1 87 ? 39.116 7.695 -23.138 1.00 72.12 87 ASP A CA 1
ATOM 678 C C . ASP A 1 87 ? 38.843 7.420 -21.653 1.00 72.12 87 ASP A C 1
ATOM 680 O O . ASP A 1 87 ? 38.193 8.219 -20.966 1.00 72.12 87 ASP A O 1
ATOM 684 N N . GLN A 1 88 ? 39.410 6.332 -21.121 1.00 76.19 88 GLN A N 1
ATOM 685 C CA . GLN A 1 88 ? 39.347 6.016 -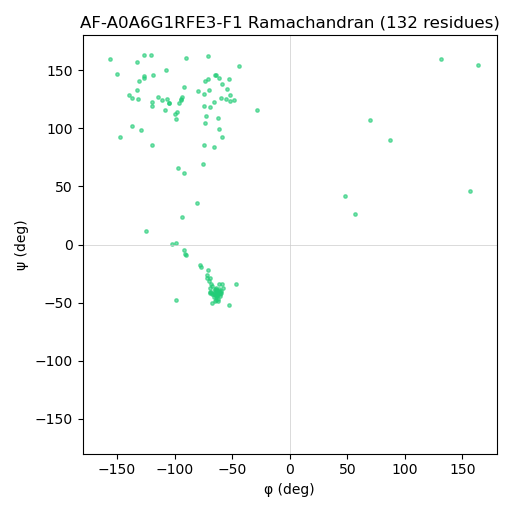19.696 1.00 76.19 88 GLN A CA 1
ATOM 686 C C . GLN A 1 88 ? 40.112 7.054 -18.862 1.00 76.19 88 GLN A C 1
ATOM 688 O O . GLN A 1 88 ? 39.565 7.571 -17.883 1.00 76.19 88 GLN A O 1
ATOM 693 N N . PHE A 1 89 ? 41.322 7.442 -19.282 1.00 78.81 89 PHE A N 1
ATOM 694 C CA . PHE A 1 89 ? 42.083 8.508 -18.617 1.00 78.81 89 PHE A CA 1
ATOM 695 C C . PHE A 1 89 ? 41.346 9.847 -18.646 1.00 78.81 89 PHE A C 1
ATOM 697 O O . PHE A 1 89 ? 41.285 10.536 -17.626 1.00 78.81 89 PHE A O 1
ATOM 704 N N . VAL A 1 90 ? 40.733 10.203 -19.777 1.00 79.00 90 VAL A N 1
ATOM 705 C CA . VAL A 1 90 ? 39.954 11.443 -19.900 1.00 79.00 90 VAL A CA 1
ATOM 706 C C . VAL A 1 90 ? 38.747 11.435 -18.956 1.00 79.00 90 VAL A C 1
ATOM 708 O O . VAL A 1 90 ? 38.452 12.455 -18.327 1.00 79.00 90 VAL A O 1
ATOM 711 N N . SER A 1 91 ? 38.058 10.300 -18.813 1.00 80.62 91 SER A N 1
ATOM 712 C CA . SER A 1 91 ? 36.927 10.157 -17.887 1.00 80.62 91 SER A CA 1
ATOM 713 C C . SER A 1 91 ? 37.359 10.292 -16.420 1.00 80.62 91 SER A C 1
ATOM 715 O O . SER A 1 91 ? 36.797 11.108 -15.677 1.00 80.62 91 SER A O 1
ATOM 717 N N . VAL A 1 92 ? 38.420 9.580 -16.021 1.00 79.00 92 VAL A N 1
ATOM 718 C CA . VAL A 1 92 ? 38.983 9.622 -14.658 1.00 79.00 92 VAL A CA 1
ATOM 719 C C . VAL A 1 92 ? 39.513 11.015 -14.315 1.00 79.00 92 VAL A C 1
ATOM 721 O O . VAL A 1 92 ? 39.245 11.522 -13.220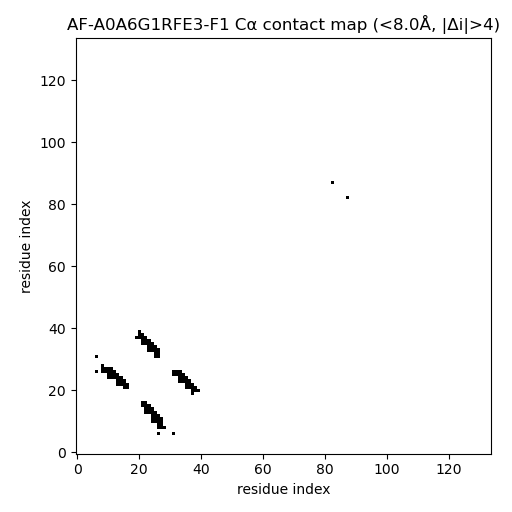 1.00 79.00 92 VAL A O 1
ATOM 724 N N . ALA A 1 93 ? 40.196 11.681 -15.250 1.00 83.12 93 ALA A N 1
ATOM 725 C CA . ALA A 1 93 ? 40.665 13.053 -15.069 1.00 83.12 93 ALA A CA 1
ATOM 726 C C . ALA A 1 93 ? 39.487 14.014 -14.836 1.00 83.12 93 ALA A C 1
ATOM 728 O O . ALA A 1 93 ? 39.505 14.818 -13.900 1.00 83.12 93 ALA A O 1
ATOM 729 N N . ARG A 1 94 ? 38.410 13.883 -15.622 1.00 85.56 94 ARG A N 1
ATOM 730 C CA . ARG A 1 94 ? 37.218 14.737 -15.507 1.00 85.56 94 ARG A CA 1
ATOM 731 C C . ARG A 1 94 ? 36.479 14.524 -14.183 1.00 85.56 94 ARG A C 1
ATOM 733 O O . ARG A 1 94 ? 36.056 15.498 -13.555 1.00 85.56 94 ARG A O 1
ATOM 740 N N . ALA A 1 95 ? 36.336 13.274 -13.742 1.00 87.94 95 ALA A N 1
ATOM 741 C CA . ALA A 1 95 ? 35.748 12.943 -12.443 1.00 87.94 95 ALA A CA 1
ATOM 742 C C . ALA A 1 95 ? 36.607 13.479 -11.282 1.00 87.94 95 ALA A C 1
ATOM 744 O O . ALA A 1 95 ? 36.080 14.125 -10.373 1.00 87.94 95 ALA A O 1
ATOM 745 N N . SER A 1 96 ? 37.931 13.321 -11.365 1.00 86.88 96 SER A N 1
ATOM 746 C CA . SER A 1 96 ? 38.878 13.825 -10.361 1.00 86.88 96 SER A CA 1
ATOM 747 C C . SER A 1 96 ? 38.796 15.345 -10.201 1.00 86.88 96 SER A C 1
ATOM 749 O O . SER A 1 96 ? 38.749 15.846 -9.077 1.00 86.88 96 SER A O 1
ATOM 751 N N . MET A 1 97 ? 38.682 16.096 -11.303 1.00 91.69 97 MET A N 1
ATOM 752 C CA . MET A 1 97 ? 38.517 17.555 -11.251 1.00 91.69 97 MET A CA 1
ATOM 753 C C . MET A 1 97 ? 37.212 17.980 -10.562 1.00 91.69 97 MET A C 1
ATOM 755 O O . MET A 1 97 ? 37.203 18.945 -9.791 1.00 91.69 97 MET A O 1
ATOM 759 N N . LYS A 1 98 ? 36.106 17.261 -10.807 1.00 91.12 98 LYS A N 1
ATOM 760 C CA . LYS A 1 98 ? 34.822 17.529 -10.138 1.00 91.12 98 LYS A CA 1
ATOM 761 C C . LYS A 1 98 ? 34.941 17.320 -8.628 1.00 91.12 98 LYS A C 1
ATOM 763 O O . LYS A 1 98 ? 34.553 18.205 -7.866 1.00 91.12 98 LYS A O 1
ATOM 768 N N . ILE A 1 99 ? 35.539 16.209 -8.200 1.00 93.44 99 ILE A N 1
ATOM 769 C CA . ILE A 1 99 ? 35.749 15.904 -6.778 1.00 93.44 99 ILE A CA 1
ATOM 770 C C . ILE A 1 99 ? 36.682 16.923 -6.115 1.00 93.44 99 ILE A C 1
ATOM 772 O O . ILE A 1 99 ? 36.361 17.429 -5.042 1.00 93.44 99 ILE A O 1
ATOM 776 N N . GLN A 1 100 ? 37.781 17.321 -6.763 1.00 92.06 100 GLN A N 1
ATOM 777 C CA . GLN A 1 100 ? 38.669 18.365 -6.233 1.00 92.06 100 GLN A CA 1
ATOM 778 C C . GLN A 1 100 ? 37.967 19.722 -6.064 1.00 92.06 100 GLN A C 1
ATOM 780 O O . GLN A 1 100 ? 38.270 20.464 -5.127 1.00 92.06 100 GLN A O 1
ATOM 785 N N . LYS A 1 101 ? 37.022 20.068 -6.949 1.00 91.69 101 LYS A N 1
ATOM 786 C CA . LYS A 1 101 ? 36.210 21.287 -6.810 1.00 91.69 101 LYS A CA 1
ATOM 787 C C . LYS A 1 101 ? 35.268 21.201 -5.608 1.00 91.69 101 LYS A C 1
ATOM 789 O O . LYS A 1 101 ? 35.158 22.173 -4.864 1.00 91.69 101 LYS A O 1
ATOM 794 N N . VAL A 1 102 ? 34.624 20.051 -5.408 1.00 92.50 102 VAL A N 1
ATOM 795 C CA . VAL A 1 102 ? 33.772 19.803 -4.235 1.00 92.50 102 VAL A CA 1
ATOM 796 C C . VAL A 1 102 ? 34.601 19.881 -2.956 1.00 92.50 102 VAL A C 1
ATOM 798 O O . VAL A 1 102 ? 34.237 20.641 -2.064 1.00 92.50 102 VAL A O 1
ATOM 801 N N . LYS A 1 103 ? 35.756 19.204 -2.908 1.00 91.06 103 LYS A N 1
ATOM 802 C CA . LYS A 1 103 ? 36.681 19.242 -1.769 1.00 91.06 103 LYS A CA 1
ATOM 803 C C . LYS A 1 103 ? 37.051 20.676 -1.389 1.00 91.06 103 LYS A C 1
ATOM 805 O O . LYS A 1 103 ? 36.820 21.074 -0.258 1.00 91.06 103 LYS A O 1
ATOM 810 N N . ARG A 1 104 ? 37.509 21.490 -2.349 1.00 87.50 104 ARG A N 1
ATOM 811 C CA . ARG A 1 104 ? 37.846 22.902 -2.085 1.00 87.50 104 ARG A CA 1
ATOM 812 C C . ARG A 1 104 ? 36.672 23.713 -1.537 1.00 87.50 104 ARG A C 1
ATOM 814 O O . ARG A 1 104 ? 36.875 24.577 -0.691 1.00 87.50 104 ARG A O 1
ATOM 821 N N . LYS A 1 105 ? 35.448 23.455 -2.009 1.00 89.62 105 LYS A N 1
ATOM 822 C CA . LYS A 1 105 ? 34.255 24.141 -1.498 1.00 89.62 105 LYS A CA 1
ATOM 823 C C . LYS A 1 105 ? 33.945 23.725 -0.057 1.00 89.62 105 LYS A C 1
ATOM 825 O O . LYS A 1 105 ? 33.626 24.590 0.749 1.00 89.62 105 LYS A O 1
ATOM 830 N N . LEU A 1 106 ? 34.075 22.439 0.268 1.00 88.88 106 LEU A N 1
ATOM 831 C CA . LEU A 1 106 ? 33.911 21.936 1.635 1.00 88.88 106 LEU A CA 1
ATOM 832 C C . LEU A 1 106 ? 34.988 22.497 2.569 1.00 88.88 106 LEU A C 1
ATOM 834 O O . LEU A 1 106 ? 34.656 23.004 3.636 1.00 88.88 106 LEU A O 1
ATOM 838 N N . ASP A 1 107 ? 36.250 22.494 2.139 1.00 84.88 107 ASP A N 1
ATOM 839 C CA . ASP A 1 107 ? 37.369 23.051 2.906 1.00 84.88 107 ASP A CA 1
ATOM 840 C C . ASP A 1 107 ? 37.171 24.555 3.161 1.00 84.88 107 ASP A C 1
ATOM 842 O O . ASP A 1 107 ? 37.406 25.030 4.268 1.00 84.88 107 ASP A O 1
ATOM 846 N N . SER A 1 108 ? 36.665 25.306 2.174 1.00 83.06 108 SER A N 1
ATOM 847 C CA . SER A 1 108 ? 36.350 26.733 2.324 1.00 83.06 108 SER A CA 1
ATOM 848 C C . SER A 1 108 ? 35.252 26.995 3.357 1.00 83.06 108 SER A C 1
ATOM 850 O O . SER A 1 108 ? 35.357 27.963 4.109 1.00 83.06 108 SER A O 1
ATOM 852 N N . VAL A 1 109 ? 34.204 26.165 3.396 1.00 76.06 109 VAL A N 1
ATOM 853 C CA . VAL A 1 109 ? 33.132 26.292 4.395 1.00 76.06 109 VAL A CA 1
ATOM 854 C C . VAL A 1 109 ? 33.692 25.964 5.777 1.00 76.06 109 VAL A C 1
ATOM 856 O O . VAL A 1 109 ? 33.595 26.790 6.680 1.00 76.06 109 VAL A O 1
ATOM 859 N N . THR A 1 110 ? 34.384 24.836 5.922 1.00 74.50 110 THR A N 1
ATOM 860 C CA . THR A 1 110 ? 34.933 24.381 7.206 1.00 74.50 110 THR A CA 1
ATOM 861 C C . THR A 1 110 ? 36.012 25.320 7.760 1.00 74.50 110 THR A C 1
ATOM 863 O O . THR A 1 110 ? 36.038 25.586 8.959 1.00 74.50 110 THR A O 1
ATOM 866 N N . ALA A 1 111 ? 36.884 25.884 6.919 1.00 61.66 111 ALA A N 1
ATOM 867 C CA . ALA A 1 111 ? 37.888 26.858 7.355 1.00 61.66 111 ALA A CA 1
ATOM 868 C C . ALA A 1 111 ? 37.251 28.183 7.813 1.00 61.66 111 ALA A C 1
ATOM 870 O O . ALA A 1 111 ? 37.705 28.776 8.789 1.00 61.66 111 ALA A O 1
ATOM 871 N N . SER A 1 112 ? 36.164 28.620 7.164 1.00 59.22 112 SER A N 1
ATOM 872 C CA . SER A 1 112 ? 35.436 29.835 7.558 1.00 59.22 112 SER A CA 1
ATOM 873 C C . SER A 1 112 ? 34.694 29.695 8.895 1.00 59.22 112 SER A C 1
ATOM 875 O O . SER A 1 112 ? 34.557 30.674 9.625 1.00 59.22 112 SER A O 1
ATOM 877 N N . SER A 1 113 ? 34.272 28.480 9.261 1.00 58.22 113 SER A N 1
ATOM 878 C CA . SER A 1 113 ? 33.564 28.210 10.522 1.00 58.22 113 SER A CA 1
ATOM 879 C C . SER A 1 113 ? 34.478 28.179 11.753 1.00 58.22 113 SER A C 1
ATOM 881 O O . SER A 1 113 ? 33.994 28.336 12.869 1.00 58.22 113 SER A O 1
ATOM 883 N N . ASN A 1 114 ? 35.791 27.994 11.572 1.00 55.88 114 ASN A N 1
ATOM 884 C CA . ASN A 1 114 ? 36.748 27.836 12.675 1.00 55.88 114 ASN A CA 1
ATOM 885 C C . ASN A 1 114 ? 37.393 29.153 13.156 1.00 55.88 114 ASN A C 1
ATOM 887 O O . ASN A 1 114 ? 38.121 29.132 14.143 1.00 55.88 114 ASN A O 1
ATOM 891 N N . LEU A 1 115 ? 37.136 30.298 12.507 1.00 54.25 115 LEU A N 1
ATOM 892 C CA . LEU A 1 115 ? 37.710 31.598 12.906 1.00 54.25 115 LEU A CA 1
ATOM 893 C C . LEU A 1 115 ? 36.776 32.482 13.753 1.00 54.25 115 LEU A C 1
ATOM 895 O O . LEU A 1 115 ? 37.157 33.599 14.094 1.00 54.25 115 LEU A O 1
ATOM 899 N N . LEU A 1 116 ? 35.565 32.023 14.090 1.00 56.78 116 LEU A N 1
ATOM 900 C CA . LEU A 1 116 ? 34.500 32.898 14.614 1.00 56.78 116 LEU A CA 1
ATOM 901 C C . LEU A 1 116 ? 33.901 32.494 15.969 1.00 56.78 116 LEU A C 1
ATOM 903 O O . LEU A 1 116 ? 32.898 33.075 16.377 1.00 56.78 116 LEU A O 1
ATOM 907 N N . LEU A 1 117 ? 34.499 31.549 16.698 1.00 48.94 117 LEU A N 1
ATOM 908 C CA . LEU A 1 117 ? 34.002 31.169 18.024 1.00 48.94 117 LEU A CA 1
ATOM 909 C C . LEU A 1 117 ? 34.945 31.674 19.131 1.00 48.94 117 LEU A C 1
ATOM 911 O O . LEU A 1 117 ? 36.088 31.220 19.200 1.00 48.94 117 LEU A O 1
ATOM 915 N N . PRO A 1 118 ? 34.493 32.597 20.009 1.00 45.19 118 PRO A N 1
ATOM 916 C CA . PRO A 1 118 ? 35.198 32.893 21.249 1.00 45.19 118 PRO A CA 1
ATOM 917 C C . PRO A 1 118 ? 35.198 31.640 22.131 1.00 45.19 118 PRO A C 1
ATOM 919 O O . PRO A 1 118 ? 34.234 30.872 22.123 1.00 45.19 118 PRO A O 1
ATOM 922 N N . ALA A 1 119 ? 36.273 31.437 22.894 1.00 52.03 119 ALA A N 1
ATOM 923 C CA . ALA A 1 119 ? 36.401 30.307 23.809 1.00 52.03 119 ALA A CA 1
ATOM 924 C C . ALA A 1 119 ? 35.170 30.208 24.738 1.00 52.03 119 ALA A C 1
ATOM 926 O O . ALA A 1 119 ? 34.815 31.211 25.365 1.00 52.03 119 ALA A O 1
ATOM 927 N N . PRO A 1 120 ? 34.511 29.039 24.854 1.00 49.22 120 PRO A N 1
ATOM 928 C CA . PRO A 1 120 ? 33.401 28.889 25.777 1.00 49.22 120 PRO A CA 1
ATOM 929 C C . PRO A 1 120 ? 33.929 28.935 27.213 1.00 49.22 120 PRO A C 1
ATOM 931 O O . PRO A 1 120 ? 34.734 28.105 27.636 1.00 49.22 120 PRO A O 1
ATOM 934 N N . SER A 1 121 ? 33.468 29.937 27.952 1.00 49.69 121 SER A N 1
ATOM 935 C CA . SER A 1 121 ? 33.689 30.127 29.380 1.00 49.69 121 SER A CA 1
ATOM 936 C C . SER A 1 121 ? 33.306 28.862 30.156 1.00 49.69 121 SER A C 1
ATOM 938 O O . SER A 1 121 ? 32.166 28.403 30.081 1.00 49.69 121 SER A O 1
ATOM 940 N N . SER A 1 122 ? 34.236 28.309 30.936 1.00 55.59 122 SER A N 1
ATOM 941 C CA . SER A 1 122 ? 33.977 27.188 31.842 1.00 55.59 122 SER A CA 1
ATOM 942 C C . SER A 1 122 ? 33.197 27.667 33.074 1.00 55.59 122 SER A C 1
ATOM 944 O O . SER A 1 122 ? 33.793 28.005 34.097 1.00 55.59 122 SER A O 1
ATOM 946 N N . LEU A 1 123 ? 31.867 27.729 32.983 1.00 43.09 123 LEU A N 1
ATOM 947 C CA . LEU A 1 123 ? 31.004 27.902 34.153 1.00 43.09 123 LEU A CA 1
ATOM 948 C C . LEU A 1 123 ? 30.522 26.537 34.660 1.00 43.09 123 LEU A C 1
ATOM 950 O O . LEU A 1 123 ? 29.986 25.714 33.922 1.00 43.09 123 LEU A O 1
ATOM 954 N N . SER A 1 124 ? 30.804 26.319 35.940 1.00 53.00 124 SER A N 1
ATOM 955 C CA . SER A 1 124 ? 30.751 25.079 36.714 1.00 53.00 124 SER A CA 1
ATOM 956 C C . SER A 1 124 ? 29.335 24.498 36.873 1.00 53.00 124 SER A C 1
ATOM 958 O O . SER A 1 124 ? 28.387 25.260 37.066 1.00 53.00 124 SER A O 1
ATOM 960 N N . PRO A 1 125 ? 29.156 23.163 36.912 1.00 48.97 125 PRO A N 1
ATOM 961 C CA . PRO A 1 125 ? 27.833 22.551 36.921 1.00 48.97 125 PRO A CA 1
ATOM 962 C C . PRO A 1 125 ? 27.362 22.198 38.338 1.00 48.97 125 PRO A C 1
ATOM 964 O O . PRO A 1 125 ? 27.191 21.025 38.633 1.00 48.97 125 PRO A O 1
ATOM 967 N N . HIS A 1 126 ? 27.115 23.166 39.226 1.00 50.53 126 HIS A N 1
ATOM 968 C CA . HIS A 1 126 ? 26.377 22.882 40.468 1.00 50.53 126 HIS A CA 1
ATOM 969 C C . HIS A 1 126 ? 25.520 24.069 40.934 1.00 50.53 126 HIS A C 1
ATOM 971 O O . HIS A 1 126 ? 25.952 24.884 41.742 1.00 50.53 126 HIS A O 1
ATOM 977 N N . SER A 1 127 ? 24.250 24.095 40.528 1.00 49.81 127 SER A N 1
ATOM 978 C CA . SER A 1 127 ? 23.176 24.605 41.386 1.00 49.81 127 SER A CA 1
ATOM 979 C C . SER A 1 127 ? 21.980 23.655 41.281 1.00 49.81 127 SER A C 1
ATOM 981 O O . SER A 1 127 ? 21.274 23.574 40.280 1.00 49.81 127 SER A O 1
ATOM 983 N N . ARG A 1 128 ? 21.826 22.810 42.306 1.00 50.84 128 ARG A N 1
ATOM 984 C CA . ARG A 1 128 ? 20.714 21.866 42.409 1.00 50.84 128 ARG A CA 1
ATOM 985 C C . ARG A 1 128 ? 19.416 22.625 42.685 1.00 50.84 128 ARG A C 1
ATOM 987 O O . ARG A 1 128 ? 19.362 23.450 43.592 1.00 50.84 128 ARG A O 1
ATOM 994 N N . LEU A 1 129 ? 18.378 22.268 41.931 1.00 50.66 129 LEU A N 1
ATOM 995 C CA . LEU A 1 129 ? 16.972 22.539 42.219 1.00 50.66 129 LEU A CA 1
ATOM 996 C C . LEU A 1 129 ? 16.633 22.159 43.668 1.00 50.66 129 LEU A C 1
ATOM 998 O O . LEU A 1 129 ? 16.804 21.005 44.066 1.00 50.66 129 LEU A O 1
ATOM 1002 N N . ARG A 1 130 ? 16.099 23.116 44.429 1.00 53.41 130 ARG A N 1
ATOM 1003 C CA . ARG A 1 130 ? 15.323 22.860 45.645 1.00 53.41 130 ARG A CA 1
ATOM 1004 C C . ARG A 1 130 ? 14.015 23.639 45.519 1.00 53.41 130 ARG A C 1
ATOM 1006 O O . ARG A 1 130 ? 13.998 24.845 45.733 1.00 53.41 130 ARG A O 1
ATOM 1013 N N . LEU A 1 131 ? 12.951 22.953 45.110 1.00 48.69 131 LEU A N 1
ATOM 1014 C CA . LEU A 1 131 ? 11.582 23.455 45.232 1.00 48.69 131 LEU A CA 1
ATOM 1015 C C . LEU A 1 131 ? 11.122 23.222 46.679 1.00 48.69 131 LEU A C 1
ATOM 1017 O O . LEU A 1 131 ? 11.374 22.153 47.236 1.00 48.69 131 LEU A O 1
ATOM 1021 N N . GLN A 1 132 ? 10.547 24.262 47.283 1.00 47.09 132 GLN A N 1
ATOM 1022 C CA . GLN A 1 132 ? 9.955 24.266 48.622 1.00 47.09 132 GLN A CA 1
ATOM 1023 C C . GLN A 1 132 ? 8.469 23.888 48.578 1.00 47.09 132 GLN A C 1
ATOM 1025 O O . GLN A 1 132 ? 7.823 23.967 47.535 1.00 47.09 132 GLN A O 1
ATOM 1030 N N . ASP A 1 133 ? 8.019 23.480 49.759 1.00 41.19 133 ASP A N 1
ATOM 1031 C CA . ASP A 1 133 ? 6.736 22.948 50.215 1.00 41.19 133 ASP A CA 1
ATOM 1032 C C . ASP A 1 133 ? 5.457 23.645 49.724 1.00 41.19 133 ASP A C 1
ATOM 1034 O O . ASP A 1 133 ? 5.427 24.856 49.504 1.00 41.19 133 ASP A O 1
ATOM 1038 N N . THR A 1 134 ? 4.365 22.873 49.672 1.00 51.94 134 THR A N 1
ATOM 1039 C CA . THR A 1 134 ? 3.077 23.197 50.326 1.00 51.94 134 THR A CA 1
ATOM 1040 C C . THR A 1 134 ? 2.304 21.920 50.624 1.00 51.94 134 THR A C 1
ATOM 1042 O O . THR A 1 134 ? 2.351 20.995 49.782 1.00 51.94 134 THR A O 1
#

Sequence (134 aa):
IYSELSFTSPLRDVAFHPHENMVSFCAFGQNQPILVYIYDYKVAQQEAELVKDLSSSLATVAPRGPQFFSSFSEIPIQNSSVLSPADQFVSVARASMKIQKVKRKLDSVTASSNLLLPAPSSLSPHSRLRLQDT

pLDDT: mean 72.63, std 21.38, range [33.16, 97.94]

Solvent-accessible surface area (backbone atoms only — not comparable to full-atom values): 9021 Å² total; per-residue (Å²): 130,87,87,69,72,99,63,96,44,61,75,68,51,74,51,79,38,80,93,70,41,30,40,37,39,36,39,57,65,87,92,52,66,74,50,72,49,73,62,57,67,68,61,54,50,52,54,52,49,56,53,49,53,58,54,59,73,67,66,73,89,85,86,90,79,92,77,83,86,75,93,70,84,89,72,85,82,78,74,82,72,77,68,50,74,67,57,51,53,54,49,53,51,54,52,51,53,52,51,53,53,50,49,51,54,51,49,54,54,57,58,61,64,72,79,73,72,78,82,82,77,91,77,78,96,79,83,81,90,78,86,80,88,133

Organism: NCBI:txid2861861

M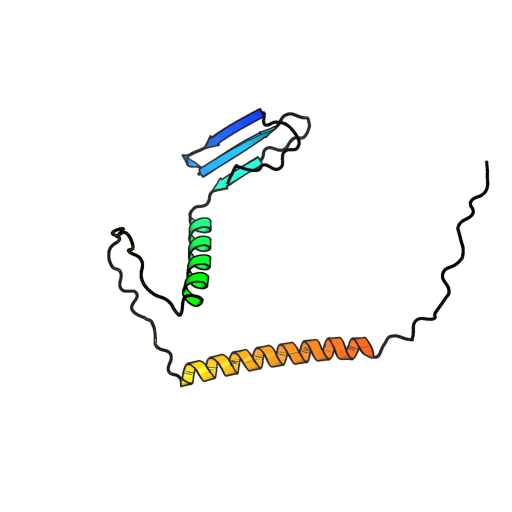ean predicted alig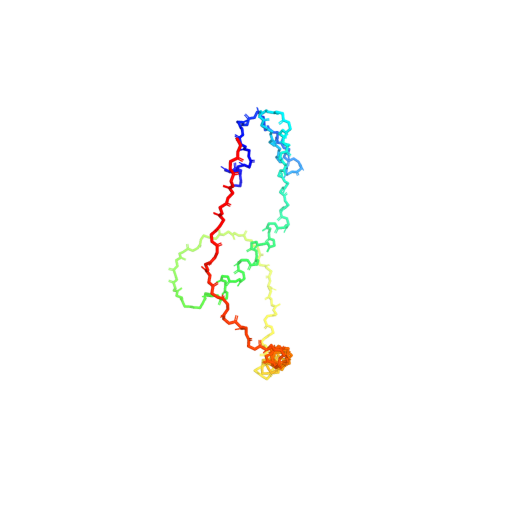ned error: 20.92 Å

Foldseek 3Di:
DPPDDPDPAAWDDKDDDVVQQKIWTFGDDPPTDIDMDGDDPVVVVVVVVVVVVVVVVPPDDDDDDDDDDDDDDDDDPPDPPVQDPVNVVVVVVVVVVVVVVVVVVVVVVVVVVVPPDDDDDDDDPDDDDDDDDD

Nearest PDB structures (foldseek):
  1hl6-assembly1_B  TM=3.998E-01  e=5.871E-01  Drosophila melanogaster
  5om8-assembly1_A  TM=4.969E-01  e=5.471E+00  Homo sapiens
  2czo-assembly1_A  TM=1.831E-01  e=7.108E-01  Saccharomyces cerevisiae
  5xrt-assembly2_H  TM=3.554E-01  e=9.712E+00  Influenza A virus (A/swine/Indiana/A01260280/2013(H3N2))
  2v6v-assembly2_B  TM=2.068E-01  e=5.831E+00  Saccharomyces cerevisiae

Secondary structure (DSSP, 8-state):
-TT----SS-EEEEEEEGGGTEEEEEESSTTPPEEEEE--HHHHHHHHHHHHHHHHHH--S----PPP----------------HHHHHHHHHHHHHHHHHHHHHHHHHHHHHTTS-PPPP-------------

Radius of gyration: 30.17 Å; Cα contacts (8 Å, |Δi|>4): 56; chains: 1; bounding box: 54×59×80 Å

InterPro domains:
  IPR052803 Primary Cilium-Associated Jouberin [PTHR44499] (2-131)